Protein AF-A0A929PKE4-F1 (afdb_monomer_lite)

Structure (mmCIF, N/CA/C/O backbone):
data_AF-A0A929PKE4-F1
#
_entry.id   AF-A0A929PKE4-F1
#
loop_
_atom_site.group_PDB
_atom_site.id
_atom_site.type_symbol
_atom_site.label_atom_id
_atom_site.label_alt_id
_atom_site.label_comp_id
_atom_site.label_asym_id
_atom_site.label_entity_id
_atom_site.label_seq_id
_atom_site.pdbx_PDB_ins_code
_atom_site.Cartn_x
_atom_site.Cartn_y
_atom_site.Cartn_z
_atom_site.occupancy
_atom_site.B_iso_or_equiv
_atom_site.auth_seq_id
_atom_site.auth_comp_id
_atom_site.auth_asym_id
_atom_site.auth_atom_id
_atom_site.pdbx_PDB_model_num
ATOM 1 N N . LYS A 1 1 ? 11.089 2.850 -19.142 1.00 85.50 1 LYS A N 1
ATOM 2 C CA . LYS A 1 1 ? 9.975 3.508 -18.422 1.00 85.50 1 LYS A CA 1
ATOM 3 C C . LYS A 1 1 ? 8.737 2.638 -18.531 1.00 85.50 1 LYS A C 1
ATOM 5 O O . LYS A 1 1 ? 8.223 2.260 -17.496 1.00 85.50 1 LYS A O 1
ATOM 10 N N . ASP A 1 2 ? 8.378 2.234 -19.745 1.00 92.38 2 ASP A N 1
ATOM 11 C CA . ASP A 1 2 ? 7.212 1.384 -20.025 1.00 92.38 2 ASP A CA 1
ATOM 12 C C . ASP A 1 2 ? 7.223 0.076 -19.222 1.00 92.38 2 ASP A C 1
ATOM 14 O O . ASP A 1 2 ? 6.307 -0.136 -18.450 1.00 92.38 2 ASP A O 1
ATOM 18 N N . ILE A 1 3 ? 8.343 -0.660 -19.200 1.00 94.25 3 ILE A N 1
ATOM 19 C CA . ILE A 1 3 ? 8.504 -1.873 -18.360 1.00 94.25 3 ILE A CA 1
ATOM 20 C C . ILE A 1 3 ? 8.171 -1.633 -16.873 1.00 94.25 3 ILE A C 1
ATOM 22 O O . ILE A 1 3 ? 7.635 -2.499 -16.193 1.00 94.25 3 ILE A O 1
ATOM 26 N N . VAL A 1 4 ? 8.516 -0.458 -16.335 1.00 94.88 4 VAL A N 1
ATOM 27 C CA . VAL A 1 4 ? 8.230 -0.136 -14.927 1.00 94.88 4 VAL A CA 1
ATOM 28 C C . VAL A 1 4 ? 6.748 0.159 -14.744 1.00 94.88 4 VAL A C 1
ATOM 30 O O . VAL A 1 4 ? 6.181 -0.234 -13.736 1.00 94.88 4 VAL A O 1
ATOM 33 N N . LEU A 1 5 ? 6.118 0.830 -15.709 1.00 96.62 5 LEU A N 1
ATOM 34 C CA . LEU A 1 5 ? 4.677 1.062 -15.687 1.00 96.62 5 LEU A CA 1
ATOM 35 C C . LEU A 1 5 ? 3.903 -0.253 -15.817 1.00 96.62 5 LEU A C 1
ATOM 37 O O . LEU A 1 5 ? 2.971 -0.447 -15.048 1.00 96.62 5 LEU A O 1
ATOM 41 N N . ASP A 1 6 ? 4.352 -1.173 -16.671 1.00 97.00 6 ASP A N 1
ATOM 42 C CA . ASP A 1 6 ? 3.760 -2.507 -16.809 1.00 97.00 6 ASP A CA 1
ATOM 43 C C . ASP A 1 6 ? 3.798 -3.261 -15.470 1.00 97.00 6 ASP A C 1
ATOM 45 O O . ASP A 1 6 ? 2.772 -3.739 -14.990 1.00 97.00 6 ASP A O 1
ATOM 49 N N . HIS A 1 7 ? 4.952 -3.277 -14.792 1.00 97.00 7 HIS A N 1
ATOM 50 C CA . HIS A 1 7 ? 5.050 -3.876 -13.459 1.00 97.00 7 HIS A CA 1
ATOM 51 C C . HIS A 1 7 ? 4.208 -3.153 -12.403 1.00 97.00 7 HIS A C 1
ATOM 53 O O . HIS A 1 7 ? 3.653 -3.796 -11.516 1.00 97.00 7 HIS A O 1
ATOM 59 N N . LEU A 1 8 ? 4.103 -1.823 -12.456 1.00 97.50 8 LEU A N 1
ATOM 60 C CA . LEU A 1 8 ? 3.239 -1.080 -11.537 1.00 97.50 8 LEU A CA 1
ATOM 61 C C . LEU A 1 8 ? 1.761 -1.425 -11.766 1.00 97.50 8 LEU A C 1
ATOM 63 O O . LEU A 1 8 ? 1.021 -1.572 -10.795 1.00 97.50 8 LEU A O 1
ATOM 67 N N . ASP A 1 9 ? 1.341 -1.618 -13.013 1.00 98.00 9 ASP A N 1
ATOM 68 C CA . ASP A 1 9 ? -0.012 -2.066 -13.336 1.00 98.00 9 ASP A CA 1
ATOM 69 C C . ASP A 1 9 ? -0.254 -3.512 -12.868 1.00 98.00 9 ASP A C 1
ATOM 71 O O . ASP A 1 9 ? -1.299 -3.793 -12.277 1.00 98.00 9 ASP A O 1
ATOM 75 N N . GLU A 1 10 ? 0.715 -4.418 -13.028 1.00 97.88 10 GLU A N 1
ATOM 76 C CA . GLU A 1 10 ? 0.661 -5.779 -12.466 1.00 97.88 10 GLU A CA 1
ATOM 77 C C . GLU A 1 10 ? 0.516 -5.762 -10.938 1.00 97.88 10 GLU A C 1
ATOM 79 O O . GLU A 1 10 ? -0.378 -6.414 -10.394 1.00 97.88 10 GLU A O 1
ATOM 84 N N . ILE A 1 11 ? 1.336 -4.964 -10.243 1.00 98.19 11 ILE A N 1
ATOM 85 C CA . ILE A 1 11 ? 1.261 -4.790 -8.784 1.00 98.19 11 ILE A CA 1
ATOM 86 C C . ILE A 1 11 ? -0.108 -4.238 -8.388 1.00 98.19 11 ILE A C 1
ATOM 88 O O . ILE A 1 11 ? -0.719 -4.721 -7.435 1.00 98.19 11 ILE A O 1
ATOM 92 N N . PHE A 1 12 ? -0.607 -3.225 -9.100 1.00 98.25 12 PHE A N 1
ATOM 93 C CA . PHE A 1 12 ? -1.911 -2.639 -8.810 1.00 98.25 12 PHE A CA 1
ATOM 94 C C . PHE A 1 12 ? -3.031 -3.676 -8.946 1.00 98.25 12 PHE A C 1
ATOM 96 O O . PHE A 1 12 ? -3.882 -3.778 -8.057 1.00 98.25 12 PHE A O 1
ATOM 103 N N . ASN A 1 13 ? -3.009 -4.465 -10.021 1.00 98.06 13 ASN A N 1
ATOM 104 C CA . ASN A 1 13 ? -3.991 -5.514 -10.271 1.00 98.06 13 ASN A CA 1
ATOM 105 C C . ASN A 1 13 ? -3.934 -6.616 -9.204 1.00 98.06 13 ASN A C 1
ATOM 107 O O . ASN A 1 13 ? -4.986 -7.043 -8.725 1.00 98.06 13 ASN A O 1
ATOM 111 N N . ASP A 1 14 ? -2.737 -7.028 -8.773 1.00 97.88 14 ASP A N 1
ATOM 112 C CA . ASP A 1 14 ? -2.565 -8.006 -7.690 1.00 97.88 14 ASP A CA 1
ATOM 113 C C . ASP A 1 14 ? -3.123 -7.472 -6.360 1.00 97.88 14 ASP A C 1
ATOM 115 O O . ASP A 1 14 ? -3.931 -8.122 -5.692 1.00 97.88 14 ASP A O 1
ATOM 119 N N . VAL A 1 15 ? -2.782 -6.227 -6.010 1.00 98.12 15 VAL A N 1
ATOM 120 C CA . VAL A 1 15 ? -3.287 -5.558 -4.803 1.00 98.12 15 VAL A CA 1
ATOM 121 C C . VAL A 1 15 ? -4.811 -5.428 -4.823 1.00 98.12 15 VAL A C 1
ATOM 123 O O . VAL A 1 15 ? -5.471 -5.626 -3.796 1.00 98.12 15 VAL A O 1
ATOM 126 N N . GLU A 1 16 ? -5.392 -5.068 -5.966 1.00 96.31 16 GLU A N 1
ATOM 127 C CA . GLU A 1 16 ? -6.835 -4.905 -6.113 1.00 96.31 16 GLU A CA 1
ATOM 128 C C . GLU A 1 16 ? -7.587 -6.239 -6.079 1.00 96.31 16 GLU A C 1
ATOM 130 O O . GLU A 1 16 ? -8.609 -6.337 -5.381 1.00 96.31 16 GLU A O 1
ATOM 135 N N . GLY A 1 17 ? -7.095 -7.240 -6.809 1.00 96.38 17 GLY A N 1
ATOM 136 C CA . GLY A 1 17 ? -7.713 -8.557 -6.926 1.00 96.38 17 GLY A CA 1
ATOM 137 C C . GLY A 1 17 ? -7.667 -9.332 -5.615 1.00 96.38 17 GLY A C 1
ATOM 138 O O . GLY A 1 17 ? -8.696 -9.826 -5.157 1.00 96.38 17 GLY A O 1
ATOM 139 N N . ASN A 1 18 ? -6.506 -9.346 -4.958 1.00 96.00 18 ASN A N 1
ATOM 140 C CA . ASN A 1 18 ? -6.264 -10.149 -3.757 1.00 96.00 18 ASN A CA 1
ATOM 141 C C . ASN A 1 18 ? -6.468 -9.383 -2.443 1.00 96.00 18 ASN A C 1
ATOM 143 O O . ASN A 1 18 ? -6.219 -9.921 -1.367 1.00 96.00 18 ASN A O 1
ATOM 147 N N . LYS A 1 19 ? -6.920 -8.123 -2.512 1.00 96.12 19 LYS A N 1
ATOM 148 C CA . LYS A 1 19 ? -7.144 -7.250 -1.343 1.00 96.12 19 LYS A CA 1
ATOM 149 C C . LYS A 1 19 ? -5.918 -7.165 -0.430 1.00 96.12 19 LYS A C 1
ATOM 151 O O . LYS A 1 19 ? -6.025 -7.176 0.794 1.00 96.12 19 LYS A O 1
ATOM 156 N N . ILE A 1 20 ? -4.737 -7.056 -1.030 1.00 96.19 20 ILE A N 1
ATOM 157 C CA . ILE A 1 20 ? -3.472 -7.059 -0.295 1.00 96.19 20 ILE A CA 1
ATOM 158 C C . ILE A 1 20 ? -3.367 -5.808 0.583 1.00 96.19 20 ILE A C 1
ATOM 160 O O . ILE A 1 20 ? -3.640 -4.693 0.134 1.00 96.19 20 ILE A O 1
ATOM 164 N N . VAL A 1 21 ? -2.955 -6.011 1.836 1.00 95.06 21 VAL A N 1
ATOM 165 C CA . VAL A 1 21 ? -2.815 -4.961 2.866 1.00 95.06 21 VAL A CA 1
ATOM 166 C C . VAL A 1 21 ? -1.362 -4.584 3.160 1.00 95.06 21 VAL A C 1
ATOM 168 O O . VAL A 1 21 ? -1.105 -3.689 3.961 1.00 95.06 21 VAL A O 1
ATOM 171 N N . TYR A 1 22 ? -0.400 -5.249 2.515 1.00 93.25 22 TYR A N 1
ATOM 172 C CA . TYR A 1 22 ? 1.025 -4.977 2.673 1.00 93.25 22 TYR A CA 1
ATOM 173 C C . TYR A 1 22 ? 1.764 -5.092 1.339 1.00 93.25 22 TYR A C 1
ATOM 175 O O . TYR A 1 22 ? 1.693 -6.124 0.677 1.00 93.25 22 TYR A O 1
ATOM 183 N N . LEU A 1 23 ? 2.519 -4.053 0.970 1.00 94.81 23 LEU A N 1
ATOM 184 C CA . LEU A 1 23 ? 3.219 -3.971 -0.318 1.00 94.81 23 LEU A CA 1
ATOM 185 C C . LEU A 1 23 ? 4.155 -5.159 -0.562 1.00 94.81 23 LEU A C 1
ATOM 187 O O . LEU A 1 23 ? 4.177 -5.704 -1.659 1.00 94.81 23 LEU A O 1
ATOM 191 N N . GLY A 1 24 ? 4.891 -5.592 0.464 1.00 94.69 24 GLY A N 1
ATOM 192 C CA . GLY A 1 24 ? 5.848 -6.686 0.310 1.00 94.69 24 GLY A CA 1
ATOM 193 C C . GLY A 1 24 ? 5.209 -8.021 -0.078 1.00 94.69 24 GLY A C 1
ATOM 194 O O . GLY A 1 24 ? 5.883 -8.841 -0.687 1.00 94.69 24 GLY A O 1
ATOM 195 N N . ILE A 1 25 ? 3.916 -8.228 0.210 1.00 95.12 25 ILE A N 1
ATOM 196 C CA . ILE A 1 25 ? 3.183 -9.412 -0.265 1.00 95.12 25 ILE A CA 1
ATOM 197 C C . ILE A 1 25 ? 2.985 -9.320 -1.780 1.00 95.12 25 ILE A C 1
ATOM 199 O O . ILE A 1 25 ? 3.304 -10.271 -2.484 1.00 95.12 25 ILE A O 1
ATOM 203 N N . ALA A 1 26 ? 2.531 -8.168 -2.284 1.00 96.81 26 ALA A N 1
ATOM 204 C CA . ALA A 1 26 ? 2.320 -7.968 -3.719 1.00 96.81 26 ALA A CA 1
ATOM 205 C C . ALA A 1 26 ? 3.631 -8.086 -4.512 1.00 96.81 26 ALA A C 1
ATOM 207 O O . ALA A 1 26 ? 3.683 -8.728 -5.556 1.00 96.81 26 ALA A O 1
ATOM 208 N N . LEU A 1 27 ? 4.725 -7.528 -3.982 1.00 97.00 27 LEU A N 1
ATOM 209 C CA . LEU A 1 27 ? 6.046 -7.671 -4.598 1.00 97.00 27 LEU A CA 1
ATOM 210 C C . LEU A 1 27 ? 6.508 -9.135 -4.608 1.00 97.00 27 LEU A C 1
ATOM 212 O O . LEU A 1 27 ? 6.944 -9.627 -5.646 1.00 97.00 27 LEU A O 1
ATOM 216 N N . ALA A 1 28 ? 6.361 -9.852 -3.490 1.00 96.25 28 ALA A N 1
ATOM 217 C CA . ALA A 1 28 ? 6.748 -11.258 -3.401 1.00 96.25 28 ALA A CA 1
ATOM 218 C C . ALA A 1 28 ? 5.933 -12.160 -4.344 1.00 96.25 28 ALA A C 1
ATOM 220 O O . ALA A 1 28 ? 6.511 -13.049 -4.969 1.00 96.25 28 ALA A O 1
ATOM 221 N N . ASN A 1 29 ? 4.627 -11.910 -4.495 1.00 95.38 29 ASN A N 1
ATOM 222 C CA . ASN A 1 29 ? 3.758 -12.646 -5.421 1.00 95.38 29 ASN A CA 1
ATOM 223 C C . ASN A 1 29 ? 4.239 -12.553 -6.875 1.00 95.38 29 ASN A C 1
ATOM 225 O O . ASN A 1 29 ? 4.117 -13.515 -7.630 1.00 95.38 29 ASN A O 1
ATOM 229 N N . LEU A 1 30 ? 4.817 -11.411 -7.251 1.00 95.50 30 LEU A N 1
ATOM 230 C CA . LEU A 1 30 ? 5.354 -11.152 -8.587 1.00 95.50 30 LEU A CA 1
ATOM 231 C C . LEU A 1 30 ? 6.848 -11.497 -8.713 1.00 95.50 30 LEU A C 1
ATOM 233 O O . LEU A 1 30 ? 7.466 -11.213 -9.735 1.00 95.50 30 LEU A O 1
ATOM 237 N N . GLY A 1 31 ? 7.454 -12.098 -7.682 1.00 95.44 31 GLY A N 1
ATOM 238 C CA . GLY A 1 31 ? 8.877 -12.446 -7.677 1.00 95.44 31 GLY A CA 1
ATOM 239 C C . GLY A 1 31 ? 9.817 -11.237 -7.604 1.00 95.44 31 GLY A C 1
ATOM 240 O O . GLY A 1 31 ? 10.989 -11.344 -7.964 1.00 95.44 31 GLY A O 1
ATOM 241 N N . LEU A 1 32 ? 9.320 -10.088 -7.144 1.00 95.06 32 LEU A N 1
ATOM 242 C CA . LEU A 1 32 ? 10.075 -8.848 -7.017 1.00 95.06 32 LEU A CA 1
ATOM 243 C C . LEU A 1 32 ? 10.690 -8.705 -5.618 1.00 95.06 32 LEU A C 1
ATOM 245 O O . LEU A 1 32 ? 10.103 -9.069 -4.598 1.00 95.06 32 LEU A O 1
ATOM 249 N N . TYR A 1 33 ? 11.879 -8.108 -5.558 1.00 93.25 33 TYR A N 1
ATOM 250 C CA . TYR A 1 33 ? 12.543 -7.776 -4.297 1.00 93.25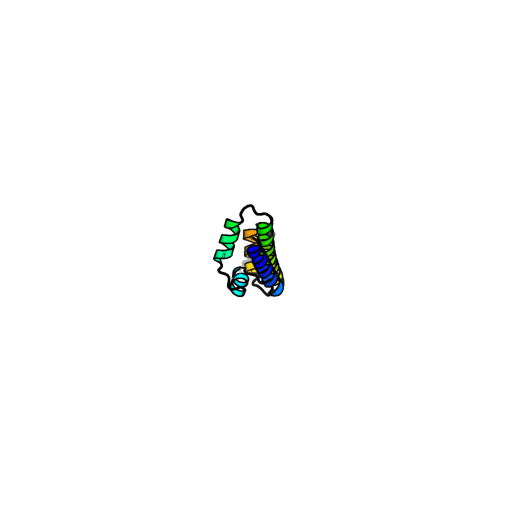 33 TYR A CA 1
ATOM 251 C C . TYR A 1 33 ? 11.969 -6.492 -3.695 1.00 93.25 33 TYR A C 1
ATOM 253 O O . TYR A 1 33 ? 11.754 -5.524 -4.414 1.00 93.25 33 TYR A O 1
ATOM 261 N N . ASN A 1 34 ? 11.824 -6.419 -2.367 1.00 89.75 34 ASN A N 1
ATOM 262 C CA . ASN A 1 34 ? 11.324 -5.207 -1.694 1.00 89.75 34 ASN A CA 1
ATOM 263 C C . ASN A 1 34 ? 12.128 -3.936 -2.025 1.00 89.75 34 ASN A C 1
ATOM 265 O O . ASN A 1 34 ? 11.550 -2.855 -2.111 1.00 89.75 34 ASN A O 1
ATOM 269 N N . SER A 1 35 ? 13.444 -4.054 -2.233 1.00 94.06 35 SER A N 1
ATOM 270 C CA . SER A 1 35 ? 14.303 -2.912 -2.569 1.00 94.06 35 SER A CA 1
ATOM 271 C C . SER A 1 35 ? 13.935 -2.258 -3.901 1.00 94.06 35 SER A C 1
ATOM 273 O O . SER A 1 35 ? 14.138 -1.056 -4.050 1.00 94.06 35 SER A O 1
ATOM 275 N N . ILE A 1 36 ? 13.323 -3.007 -4.831 1.00 94.69 36 ILE A N 1
ATOM 276 C CA . ILE A 1 36 ? 12.984 -2.487 -6.159 1.00 94.69 36 ILE A CA 1
ATOM 277 C C . ILE A 1 36 ? 12.018 -1.306 -6.079 1.00 94.69 36 ILE A C 1
ATOM 279 O O . ILE A 1 36 ? 12.090 -0.386 -6.887 1.00 94.69 36 ILE A O 1
ATOM 283 N N . TRP A 1 37 ? 11.138 -1.303 -5.074 1.00 95.62 37 TRP A N 1
ATOM 284 C CA . TRP A 1 37 ? 10.184 -0.222 -4.871 1.00 95.62 37 TRP A CA 1
ATOM 285 C C . TRP A 1 37 ? 10.894 1.085 -4.526 1.00 95.62 37 TRP A C 1
ATOM 287 O O . TRP A 1 37 ? 10.632 2.123 -5.133 1.00 95.62 37 TRP A O 1
ATOM 297 N N . THR A 1 38 ? 11.841 1.026 -3.586 1.00 95.00 38 THR A N 1
ATOM 298 C CA . THR A 1 38 ? 12.675 2.172 -3.210 1.00 95.00 38 THR A CA 1
ATOM 299 C C . THR A 1 38 ? 13.526 2.638 -4.387 1.00 95.00 38 THR A C 1
ATOM 301 O O . THR A 1 38 ? 13.610 3.841 -4.636 1.00 95.00 38 THR A O 1
ATOM 304 N N . ASP A 1 39 ? 14.086 1.699 -5.153 1.00 96.12 39 ASP A N 1
ATOM 305 C CA . ASP A 1 39 ? 14.876 2.007 -6.344 1.00 96.12 39 ASP A CA 1
ATOM 306 C C . ASP A 1 39 ? 14.039 2.734 -7.403 1.00 96.12 39 ASP A C 1
ATOM 308 O O . ASP A 1 39 ? 14.502 3.708 -7.994 1.00 96.12 39 ASP A O 1
ATOM 312 N N . TRP A 1 40 ? 12.792 2.311 -7.638 1.00 95.94 40 TRP A N 1
ATOM 313 C CA . TRP A 1 40 ? 11.890 2.980 -8.577 1.00 95.94 40 TRP A CA 1
ATOM 314 C C . TRP A 1 40 ? 11.470 4.368 -8.101 1.00 95.94 40 TRP A C 1
ATOM 316 O O . TRP A 1 40 ? 11.483 5.294 -8.911 1.00 95.94 40 TRP A O 1
ATOM 326 N N . ILE A 1 41 ? 11.165 4.543 -6.812 1.00 95.38 41 ILE A N 1
ATOM 327 C CA . ILE A 1 41 ? 10.865 5.868 -6.246 1.00 95.38 41 ILE A CA 1
ATOM 328 C C . ILE A 1 41 ? 12.042 6.821 -6.471 1.00 95.38 41 ILE A C 1
ATOM 330 O O . ILE A 1 41 ? 11.845 7.925 -6.968 1.00 95.38 41 ILE A O 1
ATOM 334 N N . ALA A 1 42 ? 13.264 6.390 -6.148 1.00 96.50 42 ALA A N 1
ATOM 335 C CA . ALA A 1 42 ? 14.454 7.224 -6.294 1.00 96.50 42 ALA A CA 1
ATOM 336 C C . ALA A 1 42 ? 14.788 7.506 -7.768 1.00 96.50 42 ALA A C 1
ATOM 338 O O . ALA A 1 42 ? 15.111 8.631 -8.139 1.00 96.50 42 ALA A O 1
ATOM 339 N N . LYS A 1 43 ? 14.700 6.485 -8.627 1.00 96.50 43 LYS A N 1
ATOM 340 C CA . LYS A 1 43 ? 15.051 6.583 -10.049 1.00 96.50 43 LYS A CA 1
ATOM 341 C C . LYS A 1 43 ? 14.094 7.464 -10.847 1.00 96.50 43 LYS A C 1
ATOM 343 O O . LYS A 1 43 ? 14.522 8.092 -11.812 1.00 96.50 43 LYS A O 1
ATOM 348 N N . PHE A 1 44 ? 12.813 7.464 -10.491 1.00 95.50 44 PHE A N 1
ATOM 349 C CA . PHE A 1 44 ? 11.768 8.209 -11.193 1.00 95.50 44 PHE A CA 1
ATOM 350 C C . PHE A 1 44 ? 11.258 9.403 -10.383 1.00 95.50 44 PHE A C 1
ATOM 352 O O . PHE A 1 44 ? 10.134 9.862 -10.604 1.00 95.50 44 PHE A O 1
ATOM 359 N N . ASP A 1 45 ? 12.085 9.932 -9.478 1.00 94.19 45 ASP A N 1
ATOM 360 C CA . ASP A 1 45 ? 11.774 11.174 -8.784 1.00 94.19 45 ASP A CA 1
ATOM 361 C C . ASP A 1 45 ? 11.532 12.307 -9.799 1.00 94.19 45 ASP A C 1
ATOM 363 O O . ASP A 1 45 ? 12.252 12.470 -10.786 1.00 94.19 45 ASP A O 1
ATOM 367 N N . GLY A 1 46 ? 10.443 13.047 -9.606 1.00 93.06 46 GLY A N 1
ATOM 368 C CA . GLY A 1 46 ? 9.961 14.056 -10.553 1.00 93.06 46 GLY A CA 1
ATOM 369 C C . GLY A 1 46 ? 9.174 13.531 -11.769 1.00 93.06 46 GLY A C 1
ATOM 370 O O . GLY A 1 46 ? 8.490 14.328 -12.421 1.00 93.06 46 GLY A O 1
ATOM 371 N N . ASP A 1 47 ? 9.166 12.224 -12.067 1.00 96.62 47 ASP A N 1
ATOM 372 C CA . ASP A 1 47 ? 8.302 11.665 -13.118 1.00 96.62 47 ASP A CA 1
ATOM 373 C C . ASP A 1 47 ? 6.863 11.550 -12.608 1.00 96.62 47 ASP A C 1
ATOM 375 O O . ASP A 1 47 ? 6.512 10.660 -11.828 1.00 96.62 47 ASP A O 1
ATOM 379 N N . LYS A 1 48 ? 6.003 12.466 -13.067 1.00 96.50 48 LYS A N 1
ATOM 380 C CA . LYS A 1 48 ? 4.606 12.545 -12.619 1.00 96.50 48 LYS A CA 1
ATOM 381 C C . LYS A 1 48 ? 3.817 11.265 -12.877 1.00 96.50 48 LYS A C 1
ATOM 383 O O . LYS A 1 48 ? 2.966 10.936 -12.058 1.00 96.50 48 LYS A O 1
ATOM 388 N N . ILE A 1 49 ? 4.077 10.562 -13.979 1.00 96.75 49 ILE A N 1
ATOM 389 C CA . ILE A 1 49 ? 3.288 9.386 -14.369 1.00 96.75 49 ILE A CA 1
ATOM 390 C C . ILE A 1 49 ? 3.624 8.224 -13.438 1.00 96.75 49 ILE A C 1
ATOM 392 O O . ILE A 1 49 ? 2.735 7.660 -12.803 1.00 96.75 49 ILE A O 1
ATOM 396 N N . VAL A 1 50 ? 4.916 7.925 -13.290 1.00 96.12 50 VAL A N 1
ATOM 397 C CA . VAL A 1 50 ? 5.383 6.849 -12.403 1.00 96.12 50 VAL A CA 1
ATOM 398 C C . VAL A 1 50 ? 5.015 7.158 -10.950 1.00 96.12 50 VAL A C 1
ATOM 400 O O . VAL A 1 50 ? 4.465 6.311 -10.250 1.00 96.12 50 VAL A O 1
ATOM 403 N N . SER A 1 51 ? 5.213 8.406 -10.517 1.00 95.81 51 SER A N 1
ATOM 404 C CA . SER A 1 51 ? 4.857 8.847 -9.165 1.00 95.81 51 SER A CA 1
ATOM 405 C C . SER A 1 51 ? 3.362 8.699 -8.866 1.00 95.81 51 SER A C 1
ATOM 407 O O . SER A 1 51 ? 2.986 8.357 -7.746 1.00 95.81 51 SER A O 1
ATOM 409 N N . GLN A 1 52 ? 2.488 8.974 -9.839 1.00 96.94 52 GLN A N 1
ATOM 410 C CA . GLN A 1 52 ? 1.044 8.793 -9.673 1.00 96.94 52 GLN A CA 1
ATOM 411 C C . GLN 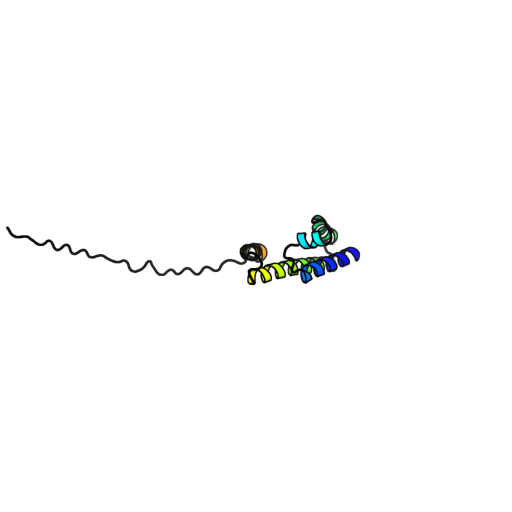A 1 52 ? 0.660 7.314 -9.584 1.00 96.94 52 GLN A C 1
ATOM 413 O O . GLN A 1 52 ? -0.166 6.969 -8.740 1.00 96.94 52 GLN A O 1
ATOM 418 N N . ALA A 1 53 ? 1.272 6.447 -10.394 1.00 97.69 53 ALA A N 1
ATOM 419 C CA . ALA A 1 53 ? 1.043 5.004 -10.336 1.00 97.69 53 ALA A CA 1
ATOM 420 C C . ALA A 1 53 ? 1.461 4.413 -8.975 1.00 97.69 53 ALA A C 1
ATOM 422 O O . ALA A 1 53 ? 0.667 3.727 -8.331 1.00 97.69 53 ALA A O 1
ATOM 423 N N . ILE A 1 54 ? 2.645 4.780 -8.473 1.00 97.00 54 ILE A N 1
ATOM 424 C CA . ILE A 1 54 ? 3.132 4.399 -7.135 1.00 97.00 54 ILE A CA 1
ATOM 425 C C . ILE A 1 54 ? 2.144 4.839 -6.046 1.00 97.00 54 ILE A C 1
ATOM 427 O O . ILE A 1 54 ? 1.672 4.016 -5.260 1.00 97.00 54 ILE A O 1
ATOM 431 N N . LYS A 1 55 ? 1.746 6.118 -6.042 1.00 96.31 55 LYS A N 1
ATOM 432 C CA . LYS A 1 55 ? 0.782 6.651 -5.061 1.00 96.31 55 LYS A CA 1
ATOM 433 C C . LYS A 1 55 ? -0.571 5.950 -5.124 1.00 96.31 55 LYS A C 1
ATOM 435 O O . LYS A 1 55 ? -1.214 5.755 -4.094 1.00 96.31 55 LYS A O 1
ATOM 440 N N . ARG A 1 56 ? -1.022 5.576 -6.323 1.00 97.50 56 ARG A N 1
ATOM 441 C CA . ARG A 1 56 ? -2.279 4.848 -6.523 1.00 97.50 56 ARG A CA 1
ATOM 442 C C . ARG A 1 56 ? -2.229 3.464 -5.870 1.00 97.50 56 ARG A C 1
ATOM 444 O O . ARG A 1 56 ? -3.204 3.072 -5.232 1.00 97.50 56 ARG A O 1
ATOM 451 N N . ILE A 1 57 ? -1.109 2.753 -5.992 1.00 98.12 57 ILE A N 1
ATOM 452 C CA . ILE A 1 57 ? -0.896 1.451 -5.344 1.00 98.12 57 ILE A CA 1
ATOM 453 C C . ILE A 1 57 ? -0.891 1.608 -3.820 1.00 98.12 57 ILE A C 1
ATOM 455 O O . ILE A 1 57 ? -1.631 0.908 -3.132 1.00 98.12 57 ILE A O 1
ATOM 459 N N . GLU A 1 58 ? -0.135 2.571 -3.288 1.00 96.00 58 GLU A N 1
ATOM 460 C CA . GLU A 1 58 ? -0.077 2.838 -1.843 1.00 96.00 58 GLU A CA 1
ATOM 461 C C . GLU A 1 58 ? -1.456 3.173 -1.260 1.00 96.00 58 GLU A C 1
ATOM 463 O O . GLU A 1 58 ? -1.853 2.623 -0.230 1.00 96.00 58 GLU A O 1
ATOM 468 N N . ALA A 1 59 ? -2.220 4.028 -1.948 1.00 96.19 59 ALA A N 1
ATOM 469 C CA . ALA A 1 59 ? -3.581 4.374 -1.553 1.00 96.19 59 ALA A CA 1
ATOM 470 C C . ALA A 1 59 ? -4.513 3.153 -1.569 1.00 96.19 59 ALA A C 1
ATOM 472 O O . ALA A 1 59 ? -5.372 3.016 -0.697 1.00 96.19 59 ALA A O 1
ATOM 473 N N . LYS A 1 60 ? -4.345 2.240 -2.533 1.00 98.06 60 LYS A N 1
ATOM 474 C CA . LYS A 1 60 ? -5.156 1.021 -2.617 1.00 98.06 60 LYS A CA 1
ATOM 475 C C . LYS A 1 60 ? -4.844 0.040 -1.489 1.00 98.06 60 LYS A C 1
ATOM 477 O O . LYS A 1 60 ? -5.779 -0.480 -0.883 1.00 98.06 60 LYS A O 1
ATOM 482 N N . ILE A 1 61 ? -3.565 -0.177 -1.182 1.00 97.12 61 ILE A N 1
ATOM 483 C CA . ILE A 1 61 ? -3.127 -1.019 -0.056 1.00 97.12 61 ILE A CA 1
ATOM 484 C C . ILE A 1 61 ? -3.730 -0.503 1.252 1.00 97.12 61 ILE A C 1
ATOM 486 O O . ILE A 1 61 ? -4.270 -1.266 2.052 1.00 97.12 61 ILE A O 1
ATOM 490 N N . GLU A 1 62 ? -3.689 0.809 1.453 1.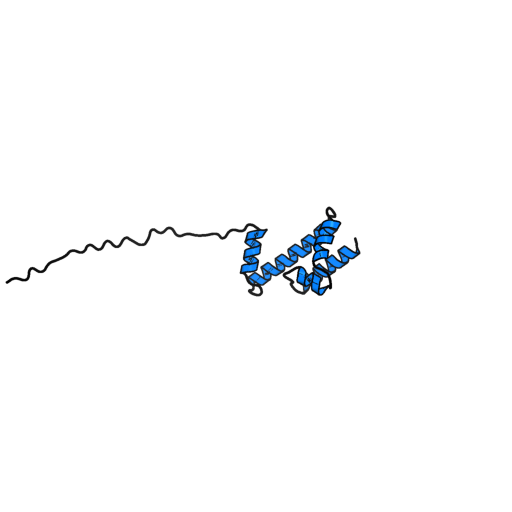00 95.06 62 GL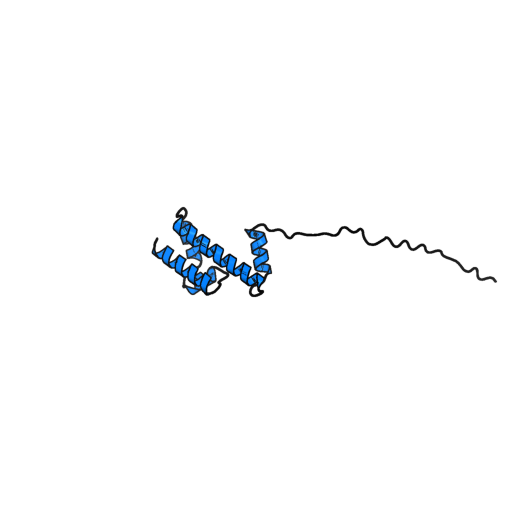U A N 1
ATOM 491 C CA . GLU A 1 62 ? -4.260 1.434 2.638 1.00 95.06 62 GLU A CA 1
ATOM 492 C C . GLU A 1 62 ? -5.787 1.321 2.695 1.00 95.06 62 GLU A C 1
ATOM 494 O O . GLU A 1 62 ? -6.340 0.992 3.744 1.00 95.06 62 GLU A O 1
ATOM 499 N N . ALA A 1 63 ? -6.480 1.528 1.574 1.00 95.12 63 ALA A N 1
ATOM 500 C CA . ALA A 1 63 ? -7.923 1.325 1.499 1.00 95.12 63 ALA A CA 1
ATOM 501 C C . ALA A 1 63 ? -8.308 -0.131 1.820 1.00 95.12 63 ALA A C 1
ATOM 503 O O . ALA A 1 63 ? -9.275 -0.371 2.547 1.00 95.12 63 ALA A O 1
ATOM 504 N N . ASN A 1 64 ? -7.534 -1.105 1.334 1.00 96.31 64 ASN A N 1
ATOM 505 C CA . ASN A 1 64 ? -7.717 -2.518 1.664 1.00 96.31 64 ASN A CA 1
ATOM 506 C C . ASN A 1 64 ? -7.523 -2.769 3.168 1.00 96.31 64 ASN A C 1
ATOM 508 O O . ASN A 1 64 ? -8.348 -3.448 3.774 1.00 96.31 64 ASN A O 1
ATOM 512 N N . LEU A 1 65 ? -6.478 -2.199 3.779 1.00 95.19 65 LEU A N 1
ATOM 513 C CA . LEU A 1 65 ? -6.211 -2.331 5.214 1.00 95.19 65 LEU A CA 1
ATOM 514 C C . LEU A 1 65 ? -7.365 -1.774 6.058 1.00 95.19 65 LEU A C 1
ATOM 516 O O . LEU A 1 65 ? -7.866 -2.456 6.951 1.00 95.19 65 LEU A O 1
ATOM 520 N N . LEU A 1 66 ? -7.788 -0.540 5.774 1.00 93.69 66 LEU A N 1
ATOM 521 C CA . LEU A 1 66 ? -8.840 0.130 6.538 1.00 93.69 66 LEU A CA 1
ATOM 522 C C . LEU A 1 66 ? -10.192 -0.570 6.360 1.00 93.69 66 LEU A C 1
ATOM 524 O O . LEU A 1 66 ? -10.890 -0.799 7.344 1.00 93.69 66 LEU A O 1
ATOM 528 N N . SER A 1 67 ? -10.547 -0.966 5.134 1.00 94.00 67 SER A N 1
ATOM 529 C CA . SER A 1 67 ? -11.807 -1.678 4.871 1.00 94.00 67 SER A CA 1
ATOM 530 C C . SER A 1 67 ? -11.865 -3.046 5.553 1.00 94.00 67 SER A C 1
ATOM 532 O O . SER A 1 67 ? -12.877 -3.371 6.167 1.00 94.00 67 SER A O 1
ATOM 534 N N . GLN A 1 68 ? -10.777 -3.818 5.528 1.00 94.50 68 GLN A N 1
ATOM 535 C CA . GLN A 1 68 ? -10.730 -5.122 6.195 1.00 94.50 68 GLN A CA 1
ATOM 536 C C . GLN A 1 68 ? -10.701 -5.012 7.720 1.00 94.50 68 GLN A C 1
ATOM 538 O O . GLN A 1 68 ? -11.250 -5.871 8.412 1.00 94.50 68 GLN A O 1
ATOM 543 N N . ALA A 1 69 ? -10.100 -3.954 8.267 1.00 94.12 69 ALA A N 1
ATOM 544 C CA . ALA A 1 69 ? -10.157 -3.684 9.699 1.00 94.12 69 ALA A CA 1
ATOM 545 C C . ALA A 1 69 ? -11.583 -3.348 10.168 1.00 94.12 69 ALA A C 1
ATOM 547 O O . ALA A 1 69 ? -11.977 -3.776 11.251 1.00 94.12 69 ALA A O 1
ATOM 548 N N . LEU A 1 70 ? -12.382 -2.652 9.346 1.00 91.25 70 LEU A N 1
ATOM 549 C CA . LEU A 1 70 ? -13.796 -2.376 9.645 1.00 91.25 70 LEU A CA 1
ATOM 550 C C . LEU A 1 70 ? -14.645 -3.654 9.718 1.00 91.25 70 LEU A C 1
ATOM 552 O O . LEU A 1 70 ? -15.625 -3.697 10.456 1.00 91.25 70 LEU A O 1
ATOM 556 N N . THR A 1 71 ? -14.273 -4.699 8.976 1.00 92.94 71 THR A N 1
ATOM 557 C CA . THR A 1 71 ? -14.978 -5.990 8.950 1.00 92.94 71 THR A CA 1
ATOM 558 C C . THR A 1 71 ? -14.324 -7.056 9.832 1.00 92.94 71 THR A C 1
ATOM 560 O O . THR A 1 71 ? -14.619 -8.238 9.670 1.00 92.94 71 THR A O 1
ATOM 563 N N . ASN A 1 72 ? -13.422 -6.670 10.744 1.00 91.00 72 ASN A N 1
ATOM 564 C CA . ASN A 1 72 ? -12.659 -7.572 11.621 1.00 91.00 72 ASN A CA 1
ATOM 565 C C . ASN A 1 72 ? -11.826 -8.648 10.888 1.00 91.00 72 ASN A C 1
ATOM 567 O O . ASN A 1 72 ? -11.452 -9.653 11.490 1.00 91.00 72 ASN A O 1
ATOM 571 N N . GLN A 1 73 ? -11.518 -8.456 9.601 1.00 91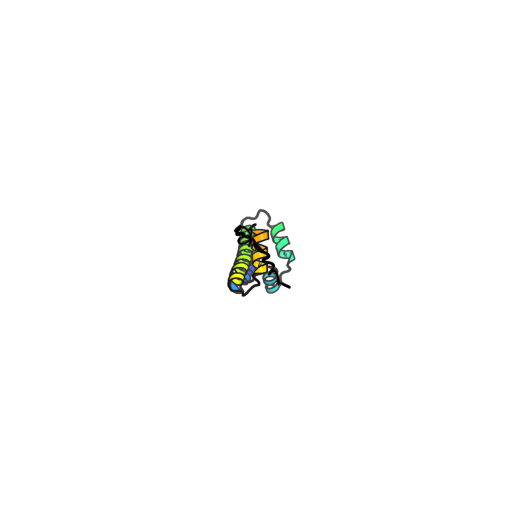.25 73 GLN A N 1
ATOM 572 C CA . GLN A 1 73 ? -10.647 -9.361 8.838 1.00 91.25 73 GLN A CA 1
ATOM 573 C C . GLN A 1 73 ? -9.163 -9.082 9.088 1.00 91.25 73 GLN A C 1
ATOM 575 O O . GLN A 1 73 ? -8.332 -9.981 8.996 1.00 91.25 73 GLN A O 1
ATOM 580 N N . VAL A 1 74 ? -8.835 -7.842 9.449 1.00 90.88 74 VAL A N 1
ATOM 581 C CA . VAL A 1 74 ? -7.507 -7.439 9.915 1.00 90.88 74 VAL A CA 1
ATOM 582 C C . VAL A 1 74 ? -7.629 -6.853 11.316 1.00 90.88 74 VAL A C 1
ATOM 584 O O . VAL A 1 74 ? -8.646 -6.262 11.674 1.00 90.88 74 VAL A O 1
ATOM 587 N N . ASN A 1 75 ? -6.576 -7.011 12.118 1.00 90.75 75 ASN A N 1
ATOM 588 C CA . ASN A 1 75 ? -6.510 -6.447 13.458 1.00 90.75 75 ASN A CA 1
ATOM 589 C C . ASN A 1 75 ? -6.699 -4.917 13.419 1.00 90.75 75 ASN A C 1
ATOM 591 O O . ASN A 1 75 ? -5.886 -4.186 12.845 1.00 90.75 75 ASN A O 1
ATOM 595 N N . SER A 1 76 ? -7.755 -4.437 14.075 1.00 90.75 76 SER A N 1
ATOM 596 C CA . SER A 1 76 ? -8.119 -3.020 14.133 1.00 90.75 76 SER A CA 1
ATOM 597 C C . SER A 1 76 ? -7.035 -2.143 14.764 1.00 90.75 76 SER A C 1
ATOM 599 O O . SER A 1 76 ? -6.898 -0.984 14.377 1.00 90.75 76 SER A O 1
ATOM 601 N N . ALA A 1 77 ? -6.194 -2.684 15.651 1.00 92.00 77 ALA A N 1
ATOM 602 C CA . ALA A 1 77 ? -5.068 -1.955 16.231 1.00 92.00 77 ALA A CA 1
ATOM 603 C C . ALA A 1 77 ? -4.051 -1.504 15.168 1.00 92.00 77 ALA A C 1
ATOM 605 O O . ALA A 1 77 ? -3.486 -0.418 15.288 1.00 92.00 77 ALA A O 1
ATOM 606 N N . ILE A 1 78 ? -3.855 -2.290 14.100 1.00 90.06 78 ILE A N 1
ATOM 607 C CA . ILE A 1 78 ? -2.961 -1.927 12.987 1.00 90.06 78 ILE A CA 1
ATOM 608 C C . ILE A 1 78 ? -3.556 -0.753 12.202 1.00 90.06 78 ILE A C 1
ATOM 610 O O . ILE A 1 78 ? -2.858 0.219 11.913 1.00 90.06 78 ILE A O 1
ATOM 614 N N . ALA A 1 79 ? -4.858 -0.795 11.910 1.00 90.19 79 ALA A N 1
ATOM 615 C CA . ALA A 1 79 ? -5.550 0.311 11.254 1.00 90.19 79 ALA A CA 1
ATOM 616 C C . ALA A 1 79 ? -5.525 1.590 12.110 1.00 90.19 79 ALA A C 1
ATOM 618 O O . ALA A 1 79 ? -5.197 2.661 11.601 1.00 90.19 79 ALA A O 1
ATOM 619 N N . ILE A 1 80 ? -5.773 1.483 13.420 1.00 90.88 80 ILE A N 1
ATOM 620 C CA . ILE A 1 80 ? -5.671 2.606 14.367 1.00 90.88 80 ILE A CA 1
ATOM 621 C C . ILE A 1 80 ? -4.251 3.182 14.372 1.00 90.88 80 ILE A C 1
ATOM 623 O O . ILE A 1 80 ? -4.082 4.401 14.344 1.00 90.88 80 ILE A O 1
ATOM 627 N N . PHE A 1 81 ? -3.223 2.330 14.368 1.00 91.69 81 PHE A N 1
ATOM 628 C CA . PHE A 1 81 ? -1.834 2.777 14.293 1.00 91.69 81 PHE A CA 1
ATOM 629 C C . PHE A 1 81 ? -1.569 3.606 13.027 1.00 91.69 81 PHE A C 1
ATOM 631 O O . PHE A 1 81 ? -0.946 4.667 13.121 1.00 91.69 81 PHE A O 1
ATOM 638 N N . VAL A 1 82 ? -2.077 3.180 11.865 1.00 89.38 82 VAL A N 1
ATOM 639 C CA . VAL A 1 82 ? -1.966 3.939 10.606 1.00 89.38 82 VAL A CA 1
ATOM 640 C C . VAL A 1 82 ? -2.704 5.278 10.694 1.00 89.38 82 VAL A C 1
ATOM 642 O O . VAL A 1 82 ? -2.119 6.317 10.379 1.00 89.38 82 VAL A O 1
ATOM 645 N N . LEU A 1 83 ? -3.945 5.286 11.191 1.00 89.25 83 LEU A N 1
ATOM 646 C CA . LEU A 1 83 ? -4.749 6.504 11.367 1.00 89.25 83 LEU A CA 1
ATOM 647 C C . LEU A 1 83 ? -4.052 7.531 12.272 1.00 89.25 83 LEU A C 1
ATOM 649 O O . LEU A 1 83 ? -3.968 8.715 11.938 1.00 89.25 83 LEU A O 1
ATOM 653 N N . LYS A 1 84 ? -3.467 7.084 13.383 1.00 91.81 84 LYS A N 1
ATOM 654 C CA . LYS A 1 84 ? -2.749 7.968 14.308 1.00 91.81 84 LYS A CA 1
ATOM 655 C C . LYS A 1 84 ? -1.437 8.489 13.722 1.00 91.81 84 LYS A C 1
ATOM 657 O O . LYS A 1 84 ? -1.160 9.684 13.789 1.00 91.81 84 LYS A O 1
ATOM 662 N N . ASN A 1 85 ? -0.619 7.624 13.122 1.00 90.56 85 ASN A N 1
ATOM 663 C CA . ASN A 1 85 ? 0.732 8.012 12.703 1.00 90.56 85 ASN A CA 1
ATOM 664 C C . ASN A 1 85 ? 0.763 8.774 11.377 1.00 90.56 85 ASN A C 1
ATOM 666 O O . ASN A 1 85 ? 1.487 9.772 11.275 1.00 90.56 85 ASN A O 1
ATOM 670 N N . LYS A 1 86 ? -0.012 8.332 10.381 1.00 88.88 86 LYS A N 1
ATOM 671 C CA . LYS A 1 86 ? -0.024 8.924 9.037 1.00 88.88 86 LYS A CA 1
ATOM 672 C C . LYS A 1 86 ? -1.022 10.072 8.932 1.00 88.88 86 LYS A C 1
ATOM 674 O O . LYS A 1 86 ? -0.660 11.141 8.454 1.00 88.88 86 LYS A O 1
ATOM 679 N N . TYR A 1 87 ? -2.241 9.872 9.433 1.00 88.81 87 TYR A N 1
ATOM 680 C CA . TYR A 1 87 ? -3.324 10.857 9.327 1.00 88.81 87 TYR A CA 1
ATOM 681 C C . TYR A 1 87 ? -3.435 11.802 10.523 1.00 88.81 87 TYR A C 1
ATOM 683 O O . TYR A 1 87 ? -4.243 12.727 10.489 1.00 88.81 87 TYR A O 1
ATOM 691 N N . LYS A 1 88 ? -2.613 11.603 11.562 1.00 90.25 88 LYS A N 1
ATOM 692 C CA . LYS A 1 88 ? -2.596 12.430 12.781 1.00 90.25 88 LYS A CA 1
ATOM 693 C C . LYS A 1 88 ? -3.952 12.485 13.487 1.00 90.25 88 LYS A C 1
ATOM 695 O O . LYS A 1 88 ? -4.264 13.470 14.151 1.00 90.25 88 LYS A O 1
ATOM 700 N N . TRP A 1 89 ? -4.753 11.429 13.355 1.00 89.69 89 TRP A N 1
ATOM 701 C CA . TRP A 1 89 ? -5.994 11.317 14.109 1.00 89.69 89 TRP A CA 1
ATOM 702 C C . TRP A 1 89 ? -5.676 11.154 15.592 1.00 89.69 89 TRP A C 1
ATOM 704 O O . TRP A 1 89 ? -4.757 10.426 15.969 1.00 89.69 89 TRP A O 1
ATOM 714 N N . SER A 1 90 ? -6.446 11.835 16.429 1.00 88.50 90 SER A N 1
ATOM 715 C CA . SER A 1 90 ? -6.397 11.698 17.877 1.00 88.50 90 SER A CA 1
ATOM 716 C C . SER A 1 90 ? -7.678 11.045 18.374 1.00 88.50 90 SER A C 1
ATOM 718 O O . SER A 1 90 ? -8.757 11.243 17.810 1.00 88.50 90 SER A O 1
ATOM 720 N N . ASP A 1 91 ? -7.559 10.260 19.443 1.00 88.50 91 ASP A N 1
ATOM 721 C CA . ASP A 1 91 ? -8.745 9.746 20.116 1.00 88.50 91 ASP A CA 1
ATOM 722 C C . ASP A 1 91 ? -9.470 10.927 20.760 1.00 88.50 91 ASP A C 1
ATOM 724 O O . ASP A 1 91 ? -8.880 11.696 21.524 1.00 88.50 91 ASP A O 1
ATOM 728 N N . ARG A 1 92 ? -10.761 11.070 20.465 1.00 87.69 92 ARG A N 1
ATOM 729 C CA . ARG A 1 92 ? -11.611 12.003 21.196 1.00 87.69 92 ARG A CA 1
ATOM 730 C C . ARG A 1 92 ? -11.927 11.385 22.554 1.00 87.69 92 ARG A C 1
ATOM 732 O O . ARG A 1 92 ? -12.543 10.326 22.615 1.00 87.69 92 ARG A O 1
ATOM 739 N N . GLN A 1 93 ? -11.509 12.050 23.625 1.00 86.19 93 GLN A N 1
ATOM 740 C CA . GLN A 1 93 ? -11.896 11.690 24.985 1.00 86.19 93 GLN A CA 1
ATOM 741 C C . GLN A 1 93 ? -13.064 12.572 25.421 1.00 86.19 93 GLN A C 1
ATOM 743 O O . GLN A 1 93 ? -13.025 13.791 25.254 1.00 86.19 93 GLN A O 1
ATOM 748 N N . GLU A 1 94 ? -14.096 11.951 25.975 1.00 79.19 94 GLU A N 1
ATOM 749 C CA . GLU A 1 94 ? -15.143 12.631 26.726 1.00 79.19 94 GLU A CA 1
ATOM 750 C C . GLU A 1 94 ? -14.965 12.210 28.182 1.00 79.19 94 GLU A C 1
ATOM 752 O O . GLU A 1 94 ? -15.051 11.027 28.509 1.00 79.19 94 GLU A O 1
ATOM 757 N N . ILE A 1 95 ? -14.595 13.169 29.029 1.00 80.44 95 ILE A N 1
ATOM 758 C CA . ILE A 1 95 ? -14.382 12.948 30.457 1.00 80.44 95 ILE A CA 1
ATOM 759 C C . ILE A 1 95 ? -15.559 13.601 31.162 1.00 80.44 95 ILE A C 1
ATOM 761 O O . ILE A 1 95 ? -15.710 14.822 31.105 1.00 80.44 95 ILE A O 1
ATOM 765 N N . ASP A 1 96 ? -16.394 12.792 31.807 1.00 74.19 96 ASP A N 1
ATOM 766 C CA . ASP A 1 96 ? -17.444 13.312 32.669 1.00 74.19 96 ASP A CA 1
ATOM 767 C C . ASP A 1 96 ? -16.826 13.751 34.003 1.00 74.19 96 ASP A C 1
ATOM 769 O O . ASP A 1 96 ? -16.329 12.941 34.788 1.00 74.19 96 ASP A O 1
ATOM 773 N N . HIS A 1 97 ? -16.819 15.062 34.230 1.00 68.31 97 HIS A N 1
ATOM 774 C CA . HIS A 1 97 ? -16.388 15.681 35.477 1.00 68.31 97 HIS A CA 1
ATOM 775 C C . HIS A 1 97 ? -17.569 15.871 36.444 1.00 68.31 97 HIS A C 1
ATOM 777 O O . HIS A 1 97 ? -17.599 16.860 37.180 1.00 68.31 97 HIS A O 1
ATOM 783 N N . THR A 1 98 ? -18.550 14.961 36.500 1.00 67.12 98 THR A N 1
ATOM 784 C CA . THR A 1 98 ? -19.433 14.902 37.670 1.00 67.12 98 THR A CA 1
ATOM 785 C C . THR A 1 98 ? -18.571 14.668 38.906 1.00 67.12 98 THR A C 1
ATOM 787 O O . THR A 1 98 ? -17.955 13.613 39.074 1.00 67.12 98 THR A O 1
ATOM 790 N N . THR A 1 99 ? -18.483 15.696 39.748 1.00 58.25 99 THR A N 1
ATOM 791 C CA . THR A 1 99 ? -17.911 15.648 41.091 1.00 58.25 99 THR A CA 1
ATOM 792 C C . THR A 1 99 ? -18.305 14.347 41.766 1.00 58.25 99 THR A C 1
ATOM 794 O O . THR A 1 99 ? -19.496 14.077 41.897 1.00 58.25 99 THR A O 1
ATOM 797 N N . GLN A 1 100 ? -17.288 13.567 42.149 1.00 52.19 100 GLN A N 1
ATOM 798 C CA . GLN A 1 100 ? -17.335 12.436 43.077 1.00 52.19 100 GLN A CA 1
ATOM 799 C C . GLN A 1 100 ? -18.633 12.442 43.885 1.00 52.19 100 GLN A C 1
ATOM 801 O O . GLN A 1 100 ? -18.826 13.376 44.666 1.00 52.19 100 GLN A O 1
ATOM 806 N N . GLY A 1 101 ? -19.496 11.448 43.629 1.00 52.25 101 GLY A N 1
ATOM 807 C CA . GLY A 1 101 ? -20.849 11.353 44.174 1.00 52.25 101 GLY A CA 1
ATOM 808 C C . GLY A 1 101 ? -20.947 11.881 45.598 1.00 52.25 101 GLY A C 1
ATOM 809 O O . GLY A 1 101 ? -20.067 11.596 46.408 1.00 52.25 101 GLY A O 1
ATOM 810 N N . ASP A 1 102 ? -21.978 12.694 45.833 1.00 49.50 102 ASP A N 1
ATOM 811 C CA . ASP A 1 102 ? -22.377 13.292 47.105 1.00 49.50 102 ASP A CA 1
ATOM 812 C C . ASP A 1 102 ? -21.554 12.810 48.301 1.00 49.50 102 ASP A C 1
ATOM 814 O O . ASP A 1 102 ? -21.646 11.653 48.716 1.00 49.50 102 ASP A O 1
ATOM 818 N N . LYS A 1 103 ? -20.752 13.710 48.882 1.00 54.06 103 LYS A N 1
ATOM 819 C CA . LYS A 1 103 ? -20.121 13.482 50.185 1.00 54.06 103 LYS A CA 1
ATOM 820 C C . LYS A 1 103 ? -21.195 12.994 51.164 1.00 54.06 103 LYS A C 1
ATOM 822 O O . LYS A 1 103 ? -21.965 13.801 51.677 1.00 54.06 103 LYS A O 1
ATOM 827 N N . ILE A 1 104 ? -21.231 11.693 51.448 1.00 56.34 104 ILE A N 1
ATOM 828 C CA . ILE A 1 104 ? -22.071 11.138 52.508 1.00 56.34 104 ILE A CA 1
ATOM 829 C C . ILE A 1 104 ? -21.479 11.633 53.828 1.00 56.34 104 ILE A C 1
ATOM 831 O O . ILE A 1 104 ? -20.486 11.104 54.327 1.00 56.34 104 ILE A O 1
ATOM 835 N N . THR A 1 105 ? -22.058 12.692 54.387 1.00 56.00 105 THR A N 1
ATOM 836 C CA . THR A 1 105 ? -21.783 13.120 55.758 1.00 56.00 105 THR A CA 1
ATOM 837 C C . THR A 1 105 ? -22.517 12.190 56.715 1.00 56.00 105 THR A C 1
ATOM 839 O O . THR A 1 105 ? -23.721 12.330 56.927 1.00 56.00 105 THR A O 1
ATOM 842 N N . TRP A 1 106 ? -21.797 11.233 57.299 1.00 52.38 106 TRP A N 1
ATOM 843 C CA . TRP A 1 106 ? -22.289 10.447 58.428 1.00 52.38 106 TRP A CA 1
ATOM 844 C C . TRP A 1 106 ? -22.320 11.324 59.684 1.00 52.38 106 TRP A C 1
ATOM 846 O O . TRP A 1 106 ? -21.294 11.551 60.321 1.00 52.38 106 TRP A O 1
ATOM 856 N N . ASN A 1 107 ? -23.498 11.825 60.053 1.00 60.97 107 ASN A N 1
ATOM 857 C CA . ASN A 1 107 ? -23.710 12.406 61.377 1.00 60.97 107 ASN A CA 1
ATOM 858 C C . ASN A 1 107 ? -23.926 11.263 62.380 1.00 60.97 107 ASN A C 1
ATOM 860 O O . ASN A 1 107 ? -25.060 10.863 62.641 1.00 60.97 107 ASN A O 1
ATOM 864 N N . GLU A 1 108 ? -22.845 10.714 62.936 1.00 53.44 108 GLU A N 1
ATOM 865 C CA . GLU A 1 108 ? -22.939 9.802 64.081 1.00 53.44 108 GLU A CA 1
ATOM 866 C C . GLU A 1 108 ? -23.387 10.578 65.328 1.00 53.44 108 GLU A C 1
ATOM 868 O O . GLU A 1 108 ? -22.579 11.135 66.074 1.00 53.44 108 GLU A O 1
ATOM 873 N N . VAL A 1 109 ? -24.695 10.612 65.591 1.00 59.16 109 VAL A N 1
ATOM 874 C CA . VAL A 1 109 ? -25.203 11.011 66.907 1.00 59.16 109 VAL A CA 1
ATOM 875 C C . VAL A 1 109 ? -24.983 9.834 67.857 1.00 59.16 109 VAL A C 1
ATOM 877 O O . VAL A 1 109 ? -25.766 8.886 67.883 1.00 59.16 109 VAL A O 1
ATOM 880 N N . LYS A 1 110 ? -23.905 9.874 68.647 1.00 56.00 110 LYS A N 1
ATOM 881 C CA . LYS A 1 110 ? -23.689 8.915 69.740 1.00 56.00 110 LYS A CA 1
ATOM 882 C C . LYS A 1 110 ? -24.710 9.164 70.850 1.00 56.00 110 LYS A C 1
ATOM 884 O O . LYS A 1 110 ? -24.488 9.983 71.738 1.00 56.00 110 LYS A O 1
ATOM 889 N N . THR A 1 111 ? -25.830 8.449 70.825 1.00 52.78 111 THR A N 1
ATOM 890 C CA . THR A 1 111 ? -26.714 8.339 71.990 1.00 52.78 111 THR A CA 1
ATOM 891 C C . THR A 1 111 ? -26.165 7.264 72.921 1.00 52.78 111 THR A C 1
ATOM 893 O O . THR A 1 111 ? -26.357 6.072 72.683 1.00 52.78 111 THR A O 1
ATOM 896 N N . TYR A 1 112 ? -25.475 7.668 73.985 1.00 60.00 112 TYR A N 1
ATOM 897 C CA . TYR A 1 112 ? -25.187 6.765 75.096 1.00 60.00 112 TYR A CA 1
ATOM 898 C C . TYR A 1 112 ? -26.489 6.531 75.876 1.00 60.00 112 TYR A C 1
ATOM 900 O O . TYR A 1 112 ? -27.075 7.480 76.400 1.00 60.00 112 TYR A O 1
ATOM 908 N N . ARG A 1 113 ? -26.957 5.276 75.950 1.00 53.19 113 ARG A N 1
ATOM 909 C CA . ARG A 1 113 ? -27.933 4.877 76.973 1.00 53.19 113 ARG A CA 1
ATOM 910 C C . ARG A 1 113 ? -27.224 4.953 78.318 1.00 53.19 113 ARG A C 1
ATOM 912 O O . ARG A 1 113 ? -26.204 4.305 78.528 1.00 53.19 113 ARG A O 1
ATOM 919 N N . LYS A 1 114 ? -27.745 5.803 79.196 1.00 52.38 114 LYS A N 1
ATOM 920 C CA . LYS A 1 114 ? -27.354 5.845 80.598 1.00 52.38 114 LYS A CA 1
ATOM 921 C C . LYS A 1 114 ? -28.053 4.669 81.272 1.00 52.38 114 LYS A C 1
ATOM 923 O O . LYS A 1 114 ? -29.212 4.801 81.654 1.00 52.38 114 LYS A O 1
ATOM 928 N N . ASP A 1 115 ? -27.384 3.524 81.331 1.00 52.41 115 ASP A N 1
ATOM 929 C CA . ASP A 1 115 ? -27.856 2.419 82.157 1.00 52.41 115 ASP A CA 1
ATOM 930 C C . ASP A 1 115 ? -27.729 2.855 83.621 1.00 52.41 115 ASP A C 1
ATOM 932 O O . ASP A 1 115 ? -26.685 3.326 84.076 1.00 52.41 115 ASP A O 1
ATOM 936 N N . SER A 1 116 ? -28.870 2.840 84.296 1.00 49.59 116 SER A N 1
ATOM 937 C CA . SER A 1 116 ? -29.058 3.228 85.684 1.00 49.59 116 SER A CA 1
ATOM 938 C C . SER A 1 116 ? -28.789 2.041 86.603 1.00 49.59 116 SER A C 1
ATOM 940 O O . SER A 1 116 ? -29.557 1.080 86.563 1.00 49.59 116 SER A O 1
ATOM 942 N N . GLU A 1 117 ? -27.778 2.170 87.459 1.00 41.25 117 GLU A N 1
ATOM 943 C CA . GLU A 1 117 ? -27.680 1.511 88.769 1.00 41.25 117 GLU A CA 1
ATOM 944 C C . GLU A 1 117 ? -27.316 2.556 89.830 1.00 41.25 117 GLU A C 1
ATOM 946 O O . GLU A 1 117 ? -26.465 3.431 89.532 1.00 41.25 117 GLU A O 1
#

pLDDT: mean 86.82, std 15.5, range [41.25, 98.25]

Foldseek 3Di:
DVVLVVVLVQLQCCCQVVLAQDSVVSCVVVVHDPVVLVVQCVVCPVVPVSVVSNVSSVVSSLVSQLVCLVVVNDPVVVNVVCCCPVVVDDDDDDDDPPDDPDDPPPPPPDDDDPDDD

Sequence (117 aa):
KDIVLDHLDEIFNDVEGNKIVYLGIALANLGLYNSIWTDWIAKFDGDKIVSQAIKRIEAKIEANLLSQALTNQVNSAIAIFVLKNKYKWSDRQEIDHTTQGDKITWNEVKTYRKDSE

Radius of gyration: 30.04 Å; chains: 1; bounding box: 44×28×109 Å

Secondary structure (DSSP, 8-state):
-HHHHHHHHHHHHHHHHTT-S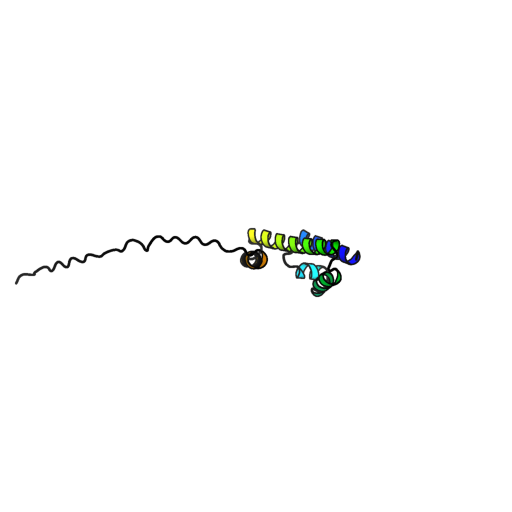SHHHHHHHTT--THHHHHHHHHTTT-HHHHHHHHHHHHHHHHHHHHHHHTTSS-HHHHHHHHHHTT---PPP------SS----------------